Protein AF-A0A496SJF3-F1 (afdb_monomer)

Mean predicted aligned error: 3.98 Å

pLDDT: mean 92.36, std 6.61, range [63.0, 98.56]

Structure (mmCIF, N/CA/C/O backbone):
data_AF-A0A496SJF3-F1
#
_entry.id   AF-A0A496SJF3-F1
#
loop_
_atom_site.group_PDB
_atom_site.id
_atom_site.type_symbol
_atom_site.label_atom_id
_atom_site.label_alt_id
_atom_site.label_comp_id
_atom_site.label_asym_id
_atom_site.label_entity_id
_atom_site.label_seq_id
_atom_site.pdbx_PDB_ins_code
_atom_site.Cartn_x
_atom_site.Cartn_y
_atom_site.Cartn_z
_atom_site.occupancy
_atom_site.B_iso_or_equiv
_atom_site.auth_seq_id
_atom_site.auth_comp_id
_atom_site.auth_asym_id
_atom_site.auth_atom_id
_atom_site.pdbx_PDB_model_num
ATOM 1 N N . ALA A 1 1 ? -17.246 -11.024 10.934 1.00 63.00 1 ALA A N 1
ATOM 2 C CA . ALA A 1 1 ? -15.808 -10.735 11.078 1.00 63.00 1 ALA A CA 1
ATOM 3 C C . ALA A 1 1 ? -15.610 -10.099 12.438 1.00 63.00 1 ALA A C 1
ATOM 5 O O . ALA A 1 1 ? -16.263 -9.099 12.709 1.00 63.00 1 ALA A O 1
ATOM 6 N N . ASP A 1 2 ? -14.775 -10.689 13.286 1.00 81.56 2 ASP A N 1
ATOM 7 C CA . ASP A 1 2 ? -14.567 -10.218 14.661 1.00 81.56 2 ASP A CA 1
ATOM 8 C C . ASP A 1 2 ? -13.699 -8.959 14.719 1.00 81.56 2 ASP A C 1
ATOM 10 O O . ASP A 1 2 ? -13.866 -8.131 15.614 1.00 81.56 2 ASP A O 1
ATOM 14 N N . PHE A 1 3 ? -12.816 -8.783 13.731 1.00 83.94 3 PHE A N 1
ATOM 15 C CA .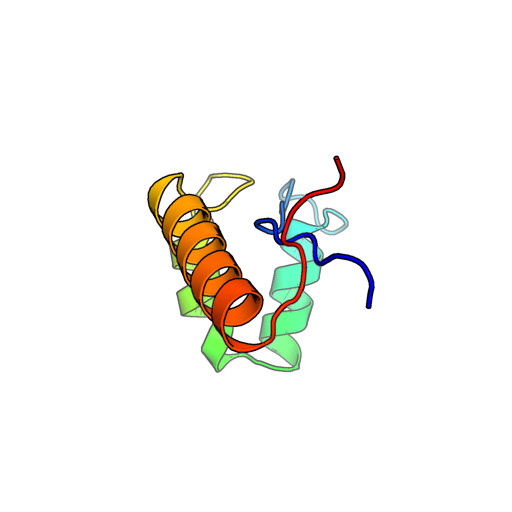 PHE A 1 3 ? -12.036 -7.570 13.523 1.00 83.94 3 PHE A CA 1
ATOM 16 C C . PHE A 1 3 ? -11.598 -7.405 12.056 1.00 83.94 3 PHE A C 1
ATOM 18 O O . PHE A 1 3 ? -11.612 -8.364 11.281 1.00 83.94 3 PHE A O 1
ATOM 25 N N . ILE A 1 4 ? -11.195 -6.190 11.674 1.00 85.62 4 ILE A N 1
ATOM 26 C CA . ILE A 1 4 ? -10.592 -5.863 10.371 1.00 85.62 4 ILE A CA 1
ATOM 27 C C . ILE A 1 4 ? -9.236 -5.193 10.598 1.00 85.62 4 ILE A C 1
ATOM 29 O O . ILE A 1 4 ? -9.139 -4.246 11.376 1.00 85.62 4 ILE A O 1
ATOM 33 N N . PHE A 1 5 ? -8.207 -5.650 9.876 1.00 85.12 5 PHE A N 1
ATOM 34 C CA . PHE A 1 5 ? -6.897 -5.004 9.830 1.00 85.12 5 PHE A CA 1
ATOM 35 C C . PHE A 1 5 ? -6.705 -4.309 8.484 1.00 85.12 5 PHE A C 1
ATOM 37 O O . PHE A 1 5 ? -6.850 -4.933 7.432 1.00 85.12 5 PHE A O 1
ATOM 44 N N . VAL A 1 6 ? -6.376 -3.020 8.517 1.00 88.62 6 VAL A N 1
ATOM 45 C CA . VAL A 1 6 ? -6.114 -2.239 7.307 1.00 88.62 6 VAL A CA 1
ATOM 46 C C . VAL A 1 6 ? -4.707 -1.673 7.370 1.00 88.62 6 VAL A C 1
ATOM 48 O O . VAL A 1 6 ? -4.314 -1.076 8.367 1.00 88.62 6 VAL A O 1
ATOM 51 N N . GLY A 1 7 ? -3.957 -1.852 6.286 1.00 87.19 7 GLY A N 1
ATOM 52 C CA . GLY A 1 7 ? -2.596 -1.355 6.155 1.00 87.19 7 GLY A CA 1
ATOM 53 C C . GLY A 1 7 ? -2.290 -0.927 4.726 1.00 87.19 7 GLY A C 1
ATOM 54 O O . GLY A 1 7 ? -2.912 -1.390 3.768 1.00 87.19 7 GLY A O 1
ATOM 55 N N . GLY A 1 8 ? -1.325 -0.020 4.588 1.00 88.56 8 GLY A N 1
ATOM 56 C CA . GLY A 1 8 ? -0.773 0.336 3.287 1.00 88.56 8 GLY A CA 1
ATOM 57 C C . GLY A 1 8 ? 0.049 -0.821 2.722 1.00 88.56 8 GLY A C 1
ATOM 58 O O . GLY A 1 8 ? 0.858 -1.415 3.432 1.00 88.56 8 GLY A O 1
ATOM 59 N N . LEU A 1 9 ? -0.139 -1.124 1.438 1.00 91.69 9 LEU A N 1
ATOM 60 C CA . LEU A 1 9 ? 0.699 -2.093 0.736 1.00 91.69 9 LEU A CA 1
ATOM 61 C C . LEU A 1 9 ? 2.143 -1.573 0.659 1.00 91.69 9 LEU A C 1
ATOM 63 O O . LEU A 1 9 ? 2.375 -0.391 0.407 1.00 91.69 9 LEU A O 1
ATOM 67 N N . THR A 1 10 ? 3.118 -2.453 0.862 1.00 93.69 10 THR A N 1
ATOM 68 C CA . THR A 1 10 ? 4.538 -2.146 0.677 1.00 93.69 10 THR A CA 1
ATOM 69 C C . THR A 1 10 ? 5.027 -2.763 -0.630 1.00 93.69 10 THR A C 1
ATOM 71 O O . THR A 1 10 ? 4.826 -3.943 -0.904 1.00 93.69 10 THR A O 1
ATOM 74 N N . LEU A 1 11 ? 5.650 -1.942 -1.472 1.00 95.00 11 LEU A N 1
ATOM 75 C CA . LEU A 1 11 ? 6.162 -2.322 -2.783 1.00 95.00 11 LEU A CA 1
ATOM 76 C C . LEU A 1 11 ? 7.665 -2.061 -2.819 1.00 95.00 11 LEU A C 1
ATOM 78 O O . LEU A 1 11 ? 8.107 -0.919 -2.917 1.00 95.00 11 LEU A O 1
ATOM 82 N N . PHE A 1 12 ? 8.457 -3.122 -2.746 1.00 94.25 12 PHE A N 1
ATOM 83 C CA . PHE A 1 12 ? 9.910 -3.053 -2.675 1.00 94.25 12 PHE A CA 1
ATOM 84 C C . PHE A 1 12 ? 10.580 -3.269 -4.038 1.00 94.25 12 PHE A C 1
ATOM 86 O O . PHE A 1 12 ? 10.042 -3.956 -4.908 1.00 94.25 12 PHE A O 1
ATOM 93 N N . GLY A 1 13 ? 11.779 -2.697 -4.178 1.00 93.00 13 GLY A N 1
ATOM 94 C CA . GLY A 1 13 ? 12.720 -3.030 -5.241 1.00 93.00 13 GLY A CA 1
ATOM 95 C C . GLY A 1 13 ? 12.469 -2.365 -6.599 1.00 93.00 13 GLY A C 1
ATOM 96 O O . GLY A 1 13 ? 11.516 -1.608 -6.797 1.00 93.00 13 GLY A O 1
ATOM 97 N N . LYS A 1 14 ? 13.397 -2.603 -7.527 1.00 92.00 14 LYS A N 1
ATOM 98 C CA . LYS A 1 14 ? 13.391 -2.104 -8.919 1.00 92.00 14 LYS A CA 1
ATOM 99 C C . LYS A 1 14 ? 13.830 -3.169 -9.932 1.00 92.00 14 LYS A C 1
ATOM 101 O O . LYS A 1 14 ? 13.734 -2.931 -11.133 1.00 92.00 14 LYS A O 1
ATOM 106 N N . GLY A 1 15 ? 14.326 -4.312 -9.465 1.00 95.38 15 GLY A N 1
ATOM 107 C CA . GLY A 1 15 ? 14.666 -5.457 -10.289 1.00 95.38 15 GLY A CA 1
ATOM 108 C C . GLY A 1 15 ? 13.430 -6.044 -10.975 1.00 95.38 15 GLY A C 1
ATOM 109 O O . GLY A 1 15 ? 12.307 -5.884 -10.497 1.00 95.38 15 GLY A O 1
ATOM 110 N N . PRO A 1 16 ? 13.609 -6.748 -12.103 1.00 94.69 16 PRO A N 1
ATOM 111 C CA . PRO A 1 16 ? 12.501 -7.221 -12.934 1.00 94.69 16 PRO A CA 1
ATOM 112 C C . PRO A 1 16 ? 11.573 -8.230 -12.241 1.00 94.69 16 PRO A C 1
ATOM 114 O O . PRO A 1 16 ? 10.437 -8.392 -12.700 1.00 94.69 16 PRO A O 1
ATOM 117 N N . ALA A 1 17 ? 12.058 -8.880 -11.177 1.00 95.62 17 ALA A N 1
ATOM 118 C CA . ALA A 1 17 ? 11.335 -9.831 -10.336 1.00 95.62 17 ALA A CA 1
ATOM 119 C C . ALA A 1 17 ? 10.921 -9.251 -8.967 1.00 95.62 17 ALA A C 1
ATOM 121 O O . ALA A 1 17 ? 10.271 -9.941 -8.186 1.00 95.62 17 ALA A O 1
ATOM 122 N N . ASP A 1 18 ? 11.264 -7.993 -8.671 1.00 96.06 18 ASP A N 1
ATOM 123 C CA . ASP A 1 18 ? 10.877 -7.354 -7.415 1.00 96.06 18 ASP A CA 1
ATOM 124 C C . ASP A 1 18 ? 9.379 -7.027 -7.411 1.00 96.06 18 ASP A C 1
ATOM 126 O O . ASP A 1 18 ? 8.784 -6.699 -8.446 1.00 96.06 18 ASP A O 1
ATOM 130 N N . CYS A 1 19 ? 8.754 -7.054 -6.232 1.00 95.62 19 CYS A N 1
ATOM 131 C CA . CYS A 1 19 ? 7.304 -6.911 -6.125 1.00 95.62 19 CYS A CA 1
ATOM 132 C C . CYS A 1 19 ? 6.788 -5.562 -6.652 1.00 95.62 19 CYS A C 1
ATOM 134 O O . CYS A 1 19 ? 5.730 -5.536 -7.278 1.00 95.62 19 CYS A O 1
ATOM 136 N N . LYS A 1 20 ? 7.536 -4.455 -6.508 1.00 95.88 20 LYS A N 1
ATOM 137 C CA . LYS A 1 20 ? 7.144 -3.157 -7.090 1.00 95.88 20 LYS A CA 1
ATOM 138 C C . LYS A 1 20 ? 7.119 -3.192 -8.619 1.00 95.88 20 LYS A C 1
ATOM 140 O O . LYS A 1 20 ? 6.191 -2.659 -9.224 1.00 95.88 20 LYS A O 1
ATOM 145 N N . ALA A 1 21 ? 8.108 -3.832 -9.243 1.00 96.19 21 ALA A N 1
ATOM 146 C CA . ALA A 1 21 ? 8.181 -3.949 -10.696 1.00 96.19 21 ALA A CA 1
ATOM 147 C C . ALA A 1 21 ? 7.073 -4.863 -11.240 1.00 96.19 21 ALA A C 1
ATOM 149 O O . ALA A 1 21 ? 6.403 -4.513 -12.211 1.00 96.19 21 ALA A O 1
ATOM 150 N N . LEU A 1 22 ? 6.837 -6.004 -10.587 1.00 97.31 22 LEU A N 1
ATOM 151 C CA . LEU A 1 22 ? 5.760 -6.926 -10.953 1.00 97.31 22 LEU A CA 1
ATOM 152 C C . LEU A 1 22 ? 4.377 -6.285 -10.782 1.00 97.31 22 LEU A C 1
ATOM 154 O O . LEU A 1 22 ? 3.521 -6.433 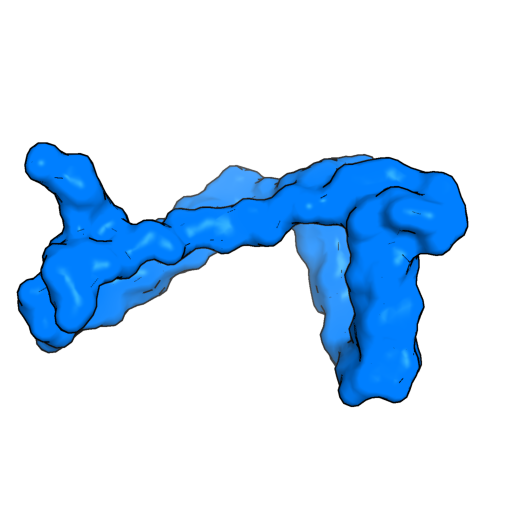-11.653 1.00 97.31 22 LEU A O 1
ATOM 158 N N . TYR A 1 23 ? 4.174 -5.519 -9.709 1.00 96.88 23 TYR A N 1
ATOM 159 C CA . TYR A 1 23 ? 2.918 -4.817 -9.466 1.00 96.88 23 TYR A CA 1
ATOM 160 C C . TYR A 1 23 ? 2.631 -3.755 -10.535 1.00 96.88 23 TYR A C 1
ATOM 162 O O . TYR A 1 23 ? 1.508 -3.659 -11.024 1.00 96.88 23 TYR A O 1
ATOM 170 N N . TYR A 1 24 ? 3.640 -2.994 -10.969 1.00 96.56 24 TYR A N 1
ATO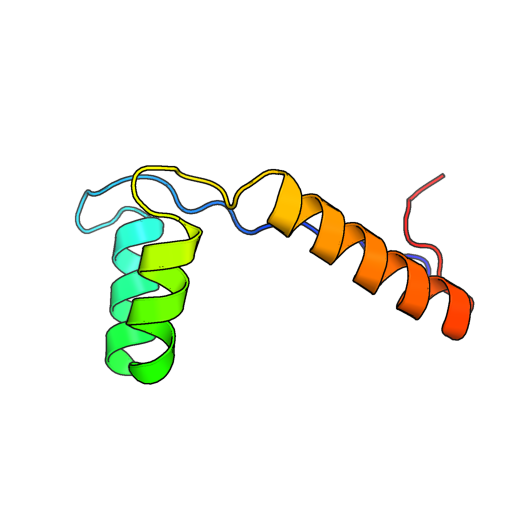M 171 C CA . TYR A 1 24 ? 3.462 -2.047 -12.072 1.00 96.56 24 TYR A CA 1
ATOM 172 C C . TYR A 1 24 ? 3.186 -2.732 -13.409 1.00 96.56 24 TYR A C 1
ATOM 174 O O . TYR A 1 24 ? 2.288 -2.279 -14.107 1.00 96.56 24 TYR A O 1
ATOM 182 N N . LYS A 1 25 ? 3.840 -3.857 -13.726 1.00 97.62 25 LYS A N 1
ATOM 183 C CA . LYS A 1 25 ? 3.501 -4.655 -14.921 1.00 97.62 25 LYS A CA 1
ATOM 184 C C . LYS A 1 25 ?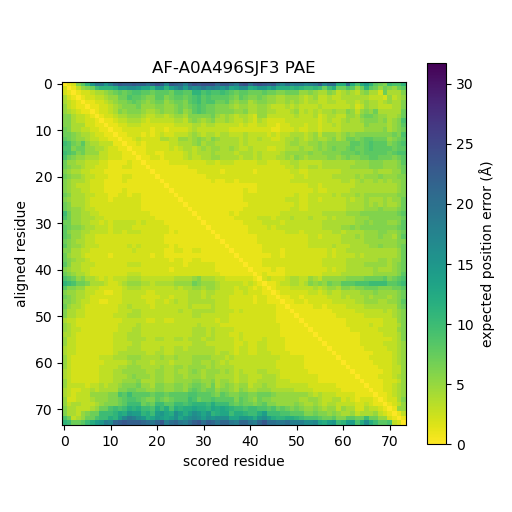 2.053 -5.151 -14.891 1.00 97.62 25 LYS A C 1
ATOM 186 O O . LYS A 1 25 ? 1.375 -5.153 -15.914 1.00 97.62 25 LYS A O 1
ATOM 191 N N . PHE A 1 26 ? 1.573 -5.570 -13.718 1.00 97.81 26 PHE A N 1
ATOM 192 C CA . PHE A 1 26 ? 0.173 -5.944 -13.524 1.00 97.81 26 PHE A CA 1
ATOM 193 C C . PHE A 1 26 ? -0.764 -4.761 -13.810 1.00 97.81 26 PHE A C 1
ATOM 195 O O . PHE A 1 26 ? -1.708 -4.914 -14.585 1.00 97.81 26 PHE A O 1
ATOM 202 N N . LEU A 1 27 ? -0.482 -3.579 -13.249 1.00 98.00 27 LEU A N 1
ATOM 203 C CA . LEU A 1 27 ? -1.278 -2.379 -13.518 1.00 98.00 27 LEU A CA 1
ATOM 204 C C . LEU A 1 27 ? -1.238 -1.995 -14.999 1.00 98.00 27 LEU A C 1
ATOM 206 O O . LEU A 1 27 ? -2.281 -1.766 -15.586 1.00 98.00 27 LEU A O 1
ATOM 210 N N . GLU A 1 28 ? -0.068 -1.985 -15.629 1.00 98.25 28 GLU A N 1
ATOM 211 C CA . GLU A 1 28 ? 0.081 -1.652 -17.051 1.00 98.25 28 GLU A CA 1
ATOM 212 C C . GLU A 1 28 ? -0.737 -2.583 -17.957 1.00 98.25 28 GLU A C 1
ATOM 214 O O . GLU A 1 28 ? -1.285 -2.131 -18.959 1.00 98.25 28 GLU A O 1
ATOM 219 N N . LYS A 1 29 ? -0.861 -3.866 -17.591 1.00 98.50 29 LYS A N 1
ATOM 220 C CA . LYS A 1 29 ? -1.609 -4.857 -18.372 1.00 98.50 29 LYS A CA 1
ATOM 221 C C . LYS A 1 29 ? -3.124 -4.797 -18.161 1.00 98.50 29 LYS A C 1
ATOM 223 O O . LYS A 1 29 ? -3.860 -4.985 -19.125 1.00 98.50 29 LYS A O 1
ATOM 228 N N . TYR A 1 30 ? -3.585 -4.612 -16.924 1.00 98.56 30 TYR A N 1
ATOM 229 C CA . TYR A 1 30 ? -5.002 -4.798 -16.575 1.00 98.56 30 TYR A CA 1
ATOM 230 C C . TYR A 1 30 ? -5.719 -3.515 -16.132 1.00 98.56 30 TYR A C 1
ATOM 232 O O . TYR A 1 30 ? -6.935 -3.439 -16.267 1.00 98.56 30 TYR A O 1
ATOM 240 N N . HIS A 1 31 ? -4.983 -2.523 -15.623 1.00 98.00 31 HIS A N 1
ATOM 241 C CA . HIS A 1 31 ? -5.510 -1.266 -15.072 1.00 98.00 31 HIS A CA 1
ATOM 242 C C . HIS A 1 31 ? -4.588 -0.070 -15.395 1.00 98.00 31 HIS A C 1
ATOM 244 O O . HIS A 1 31 ? -4.054 0.575 -14.477 1.00 98.00 31 HIS A O 1
ATOM 250 N N . PRO A 1 32 ? -4.313 0.207 -16.684 1.00 98.06 32 PRO A N 1
ATOM 251 C CA . PRO A 1 32 ? -3.330 1.214 -17.090 1.00 98.06 32 PRO A CA 1
ATOM 252 C C . PRO A 1 32 ? -3.650 2.619 -16.552 1.00 98.06 32 PRO A C 1
ATOM 254 O O . PRO A 1 32 ? -2.739 3.397 -16.263 1.00 98.06 32 PRO A O 1
ATOM 257 N N . GLU A 1 33 ? -4.926 2.930 -16.325 1.00 98.25 33 GLU A N 1
ATOM 258 C CA . GLU A 1 33 ? -5.408 4.178 -15.732 1.00 98.25 33 GLU A CA 1
ATOM 259 C C . GLU A 1 33 ? -4.911 4.407 -14.294 1.00 98.25 33 GLU A C 1
ATOM 261 O O . GLU A 1 33 ? -4.805 5.548 -13.837 1.00 98.25 33 GLU A O 1
ATOM 266 N N . LEU A 1 34 ? -4.561 3.338 -13.573 1.00 97.75 34 LEU A N 1
ATOM 267 C CA . LEU A 1 34 ? -4.045 3.419 -12.206 1.00 97.75 34 LEU A CA 1
ATOM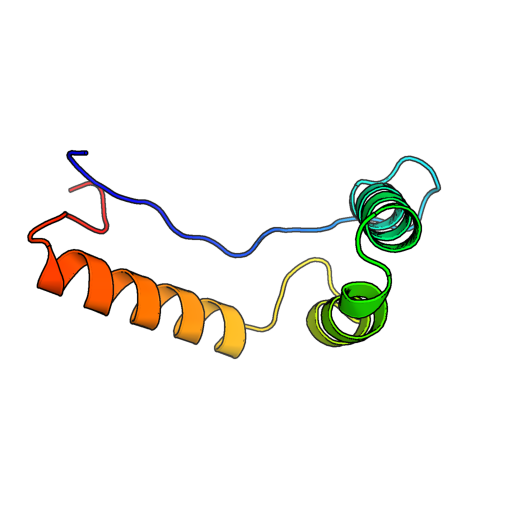 268 C C . LEU A 1 34 ? -2.535 3.664 -12.156 1.00 97.75 34 LEU A C 1
ATOM 270 O O . LEU A 1 34 ? -2.021 4.106 -11.124 1.00 97.75 34 LEU A O 1
ATOM 274 N N . VAL A 1 35 ? -1.807 3.432 -13.250 1.00 97.31 35 VAL A N 1
ATOM 275 C CA . VAL A 1 35 ? -0.342 3.549 -13.281 1.00 97.31 35 VAL A CA 1
ATOM 276 C C . VAL A 1 35 ? 0.142 4.938 -12.835 1.00 97.31 35 VAL A C 1
ATOM 278 O O . VAL A 1 35 ? 1.007 4.991 -11.953 1.00 97.31 35 VAL A O 1
ATOM 281 N N . PRO A 1 36 ? -0.403 6.070 -13.332 1.00 97.88 36 PRO A N 1
ATOM 282 C CA . PRO A 1 36 ? 0.031 7.397 -12.889 1.00 97.88 36 PRO A CA 1
ATOM 283 C C . PRO A 1 36 ? -0.215 7.627 -11.393 1.00 97.88 36 PRO A C 1
ATOM 285 O O . PRO A 1 36 ? 0.650 8.148 -10.685 1.00 97.88 36 PRO A O 1
ATOM 288 N N . LYS A 1 37 ? -1.370 7.175 -10.887 1.00 96.75 37 LYS A N 1
ATOM 289 C CA . LYS A 1 37 ? -1.746 7.294 -9.473 1.00 96.75 37 LYS A CA 1
ATOM 290 C C . LYS A 1 37 ? -0.774 6.535 -8.576 1.00 96.75 37 LYS A C 1
ATOM 292 O O . LYS A 1 37 ? -0.279 7.096 -7.603 1.00 96.75 37 LYS A O 1
ATOM 297 N N . TYR A 1 38 ? -0.462 5.285 -8.911 1.00 95.62 38 TYR A N 1
ATOM 298 C CA . TYR A 1 38 ? 0.435 4.461 -8.102 1.00 95.62 38 TYR A CA 1
ATOM 299 C C . TYR A 1 38 ? 1.897 4.910 -8.209 1.00 95.62 38 TYR A C 1
ATOM 301 O O . TYR A 1 38 ? 2.593 4.949 -7.193 1.00 95.62 38 TYR A O 1
ATOM 309 N N . LYS A 1 39 ? 2.354 5.360 -9.387 1.00 94.88 39 LYS A N 1
ATOM 310 C CA . LYS A 1 39 ? 3.674 5.999 -9.521 1.00 94.88 39 LYS A CA 1
ATOM 311 C C . LYS A 1 39 ? 3.788 7.245 -8.635 1.00 94.88 39 LYS A C 1
ATOM 313 O O . LYS A 1 39 ? 4.809 7.411 -7.968 1.00 94.88 39 LYS A O 1
ATOM 318 N N . SER A 1 40 ? 2.740 8.069 -8.563 1.00 94.94 40 SER A N 1
ATOM 319 C CA . SER A 1 40 ? 2.688 9.239 -7.673 1.00 94.94 40 SER A CA 1
ATOM 320 C C . SER A 1 40 ? 2.628 8.864 -6.188 1.00 94.94 40 SER A C 1
ATOM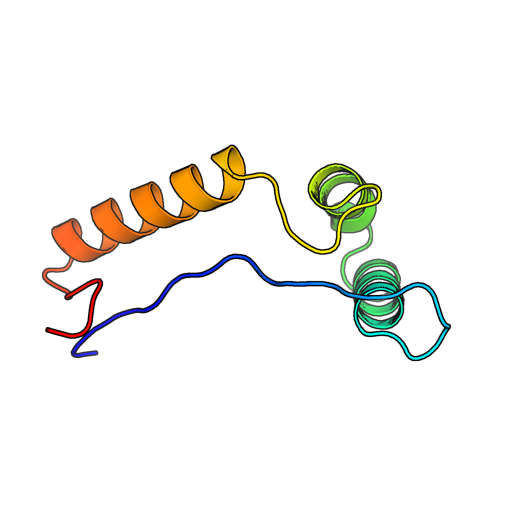 322 O O . SER A 1 40 ? 3.263 9.528 -5.370 1.00 94.94 40 SER A O 1
ATOM 324 N N . LEU A 1 41 ? 1.915 7.786 -5.843 1.00 95.00 41 LEU A N 1
ATOM 325 C CA . LEU A 1 41 ? 1.741 7.323 -4.465 1.00 95.00 41 LEU A CA 1
ATOM 326 C C . LEU A 1 41 ? 3.038 6.784 -3.848 1.00 95.00 41 LEU A C 1
ATOM 328 O O . LEU A 1 41 ? 3.337 7.085 -2.696 1.00 95.00 41 LEU A O 1
ATOM 332 N N . TYR A 1 42 ? 3.808 5.997 -4.605 1.00 94.00 42 TYR A N 1
ATOM 333 C CA . TYR A 1 42 ? 5.027 5.359 -4.097 1.00 94.00 42 TYR A CA 1
ATOM 334 C C . TYR A 1 42 ? 6.300 6.131 -4.445 1.00 94.00 42 TYR A C 1
ATOM 336 O O . TYR A 1 42 ? 7.276 6.048 -3.707 1.00 94.00 42 TYR A O 1
ATOM 344 N N . ARG A 1 43 ? 6.336 6.870 -5.563 1.00 89.50 43 ARG A N 1
ATOM 345 C CA . ARG A 1 43 ? 7.531 7.580 -6.062 1.00 89.50 43 ARG A CA 1
ATOM 346 C C . ARG A 1 43 ? 8.788 6.698 -5.941 1.00 89.50 43 ARG A C 1
ATOM 348 O O . ARG A 1 43 ? 8.819 5.572 -6.449 1.00 89.50 43 ARG A O 1
ATOM 355 N N . ILE A 1 44 ? 9.798 7.179 -5.217 1.00 89.38 44 ILE A N 1
ATOM 356 C CA . ILE A 1 44 ? 11.046 6.470 -4.910 1.00 89.38 44 ILE A CA 1
ATOM 357 C C . ILE A 1 44 ? 10.954 5.549 -3.682 1.00 89.38 44 ILE A C 1
ATOM 359 O O . ILE A 1 44 ? 11.835 4.717 -3.496 1.00 89.38 44 ILE A O 1
ATOM 363 N N . PHE A 1 45 ? 9.902 5.665 -2.874 1.00 92.38 45 PHE A N 1
ATOM 364 C CA . PHE A 1 45 ? 9.728 4.931 -1.625 1.00 92.38 45 PHE A CA 1
ATOM 365 C C . PHE A 1 45 ? 9.064 3.567 -1.832 1.00 92.38 45 PHE A C 1
ATOM 367 O O . PHE A 1 45 ? 8.448 3.279 -2.866 1.00 92.38 45 PHE A O 1
ATOM 374 N N . TRP A 1 46 ? 9.215 2.715 -0.821 1.00 91.56 46 TRP A N 1
ATOM 375 C CA . TRP A 1 46 ? 8.621 1.379 -0.763 1.00 91.56 46 TRP A CA 1
ATOM 376 C C . TRP A 1 46 ? 7.243 1.354 -0.095 1.00 91.56 46 TRP A C 1
ATOM 378 O O . TRP A 1 46 ? 6.564 0.334 -0.129 1.00 91.56 46 TRP A O 1
ATOM 388 N N . ALA A 1 47 ? 6.814 2.463 0.503 1.00 94.25 47 ALA A N 1
ATOM 389 C CA . ALA A 1 47 ? 5.529 2.595 1.175 1.00 94.25 47 ALA A CA 1
ATOM 390 C C . ALA A 1 47 ? 4.861 3.927 0.791 1.00 94.25 47 ALA A C 1
ATOM 392 O O . ALA A 1 47 ? 5.571 4.885 0.463 1.00 94.25 47 ALA A O 1
ATOM 393 N N . PRO A 1 48 ? 3.520 4.013 0.854 1.00 93.62 48 PRO A N 1
ATOM 394 C CA . PRO A 1 48 ? 2.798 5.278 0.766 1.00 93.62 48 PRO A CA 1
ATOM 395 C C . PRO A 1 48 ? 3.193 6.244 1.889 1.00 93.62 48 PRO A C 1
ATOM 397 O O . PRO A 1 48 ? 3.702 5.826 2.933 1.00 93.62 48 PRO A O 1
ATOM 400 N N . SER A 1 49 ? 2.904 7.535 1.712 1.00 93.44 49 SER A N 1
ATOM 401 C CA . SER A 1 49 ? 3.187 8.543 2.740 1.00 93.44 49 SER A CA 1
ATOM 402 C C . SER A 1 49 ? 2.438 8.266 4.052 1.00 93.44 49 SER A C 1
ATOM 404 O O . SER A 1 49 ? 1.431 7.549 4.080 1.00 93.44 49 SER A O 1
ATOM 406 N N . LYS A 1 50 ? 2.920 8.847 5.158 1.00 92.25 50 LYS A N 1
ATOM 407 C CA . LYS A 1 50 ? 2.268 8.711 6.470 1.00 92.25 50 LYS A CA 1
ATOM 408 C C . LYS A 1 50 ? 0.847 9.270 6.452 1.00 92.25 50 LYS A C 1
ATOM 410 O O . LYS A 1 50 ? -0.038 8.711 7.087 1.00 92.25 50 LYS A O 1
ATOM 415 N N . GLU A 1 51 ? 0.622 10.332 5.688 1.00 94.25 51 GLU A N 1
ATOM 416 C CA . GLU A 1 51 ? -0.679 10.975 5.517 1.00 94.25 51 GLU A CA 1
ATOM 417 C C . GLU A 1 51 ? -1.663 10.030 4.823 1.00 94.25 51 GLU A C 1
ATOM 419 O O . GLU A 1 51 ? -2.774 9.850 5.312 1.00 94.25 51 GLU A O 1
ATOM 424 N N . TYR A 1 52 ? -1.235 9.357 3.748 1.00 94.38 52 TYR A N 1
ATOM 425 C CA . TYR A 1 52 ? -2.059 8.353 3.071 1.00 94.38 52 TYR A CA 1
ATOM 426 C C . TYR A 1 52 ? -2.419 7.191 4.004 1.00 94.38 52 TYR A C 1
ATOM 428 O O . TYR A 1 52 ? -3.563 6.740 4.040 1.00 94.38 52 TYR A O 1
ATOM 436 N N . GLN A 1 53 ? -1.446 6.704 4.779 1.00 93.56 53 GLN A N 1
ATOM 437 C CA . GLN A 1 53 ? -1.674 5.619 5.736 1.00 93.56 53 GLN A CA 1
ATOM 438 C C . GLN A 1 53 ? -2.638 6.039 6.855 1.00 93.56 53 GLN A C 1
ATOM 440 O O . GLN A 1 53 ? -3.544 5.280 7.192 1.00 93.56 53 GLN A O 1
ATOM 445 N N . LYS A 1 54 ? -2.503 7.265 7.372 1.00 93.88 54 LYS A N 1
ATOM 446 C CA . LYS A 1 54 ? -3.415 7.835 8.370 1.00 93.88 54 LYS A CA 1
ATOM 447 C C . LYS A 1 54 ? -4.834 7.988 7.821 1.00 93.88 54 LYS A C 1
ATOM 449 O O . LYS A 1 54 ? -5.790 7.593 8.479 1.00 93.88 54 LYS A O 1
ATOM 454 N N . GLU A 1 55 ? -4.986 8.508 6.604 1.00 95.06 55 GLU A N 1
ATOM 455 C CA . GLU A 1 55 ? -6.295 8.632 5.956 1.00 95.06 55 GLU A CA 1
ATOM 456 C C . GLU A 1 55 ? -6.965 7.260 5.776 1.00 95.06 55 GLU A C 1
ATOM 458 O O . GLU A 1 55 ? -8.169 7.107 6.010 1.00 95.06 55 GLU A O 1
ATOM 463 N N . LEU A 1 56 ? -6.184 6.251 5.384 1.00 94.00 56 LEU A N 1
ATOM 464 C CA . LEU A 1 56 ? -6.649 4.877 5.247 1.00 94.00 56 LEU A CA 1
ATOM 465 C C . LEU A 1 56 ? -7.120 4.304 6.594 1.00 94.00 56 LEU A C 1
ATOM 467 O O . LEU A 1 56 ? -8.206 3.721 6.655 1.00 94.00 56 LEU A O 1
ATOM 471 N N . GLU A 1 57 ? -6.354 4.505 7.669 1.00 92.56 57 GLU A N 1
ATOM 472 C CA . GLU A 1 57 ? -6.737 4.093 9.025 1.00 92.56 57 GLU A CA 1
ATOM 473 C C . GLU A 1 57 ? -8.034 4.784 9.465 1.00 92.56 57 GLU A C 1
ATOM 475 O O . GLU A 1 57 ? -8.972 4.126 9.916 1.00 92.56 57 GLU A O 1
ATOM 480 N N . GLU A 1 58 ? -8.140 6.099 9.275 1.00 94.50 58 GLU A N 1
ATOM 481 C CA . GLU A 1 58 ? -9.319 6.872 9.663 1.00 94.50 58 GLU A CA 1
ATOM 482 C C . GLU A 1 58 ? -10.581 6.452 8.905 1.00 94.50 58 GLU A C 1
ATOM 484 O O . GLU A 1 58 ? -11.652 6.322 9.504 1.00 94.50 58 GLU A O 1
ATOM 489 N N . ARG A 1 59 ? -10.476 6.223 7.590 1.00 94.38 59 ARG A N 1
ATOM 490 C CA . ARG A 1 59 ? -11.589 5.705 6.776 1.00 94.38 59 ARG A CA 1
ATOM 491 C C . ARG A 1 59 ? -12.043 4.342 7.276 1.00 94.38 59 ARG A C 1
ATOM 493 O O . ARG A 1 59 ? -13.242 4.117 7.439 1.00 94.38 59 ARG A O 1
ATOM 500 N N . SER A 1 60 ? -11.087 3.466 7.555 1.00 92.81 60 SER A N 1
ATOM 501 C CA . SER A 1 60 ? -11.352 2.115 8.046 1.00 92.81 60 SER A CA 1
ATOM 502 C C . SER A 1 60 ? -12.011 2.143 9.419 1.00 92.81 60 SER A C 1
ATOM 504 O O . SER A 1 60 ? -13.015 1.464 9.621 1.00 92.81 60 SER A O 1
ATOM 506 N N . ARG A 1 61 ? -11.527 2.996 10.332 1.00 92.88 61 ARG A N 1
ATOM 507 C CA . ARG A 1 61 ? -12.135 3.224 11.648 1.00 92.88 61 ARG A CA 1
ATOM 508 C C . ARG A 1 61 ? -13.591 3.669 11.532 1.00 92.88 61 ARG A C 1
ATOM 510 O O . ARG A 1 61 ? -14.441 3.040 12.148 1.00 92.88 61 ARG A O 1
ATOM 517 N N . ARG A 1 62 ? -13.891 4.685 10.713 1.00 94.88 62 ARG A N 1
ATOM 518 C CA . ARG A 1 62 ? -15.272 5.179 10.529 1.00 94.88 62 ARG A CA 1
ATOM 519 C C . ARG A 1 62 ? -16.218 4.094 10.011 1.00 94.88 62 ARG A C 1
ATOM 521 O O . ARG A 1 62 ? -17.364 4.015 10.440 1.00 94.88 62 ARG A O 1
ATOM 528 N N . LEU A 1 63 ? -15.749 3.257 9.085 1.00 93.50 63 LEU A N 1
ATOM 529 C CA . LEU A 1 63 ? -16.537 2.133 8.573 1.00 93.50 63 LEU A CA 1
ATOM 530 C C . LEU A 1 63 ? -16.754 1.063 9.648 1.00 93.50 63 LEU A C 1
ATOM 532 O O . LEU A 1 63 ? -17.872 0.591 9.815 1.00 93.50 63 LEU A O 1
ATOM 536 N N . CYS A 1 64 ? -15.710 0.716 10.398 1.00 92.62 64 CYS A N 1
ATOM 537 C CA . CYS A 1 64 ? -15.799 -0.249 11.489 1.00 92.62 64 CYS A CA 1
ATOM 538 C C . CYS A 1 64 ? -16.785 0.212 12.575 1.00 92.62 64 CYS A C 1
ATOM 540 O O . CYS A 1 64 ? -17.662 -0.557 12.956 1.00 92.62 64 CYS A O 1
ATOM 542 N N . GLU A 1 65 ? -16.716 1.483 12.986 1.00 92.44 65 GLU A N 1
ATOM 543 C CA . GLU A 1 65 ? -17.663 2.107 13.923 1.00 92.44 65 GLU A CA 1
ATOM 544 C C . GLU A 1 65 ? -19.105 2.030 13.409 1.00 92.44 65 GLU A C 1
ATOM 546 O O . GLU A 1 65 ? -20.001 1.628 14.147 1.00 92.44 65 GLU A O 1
ATOM 551 N N . LYS A 1 66 ? -19.327 2.339 12.123 1.00 94.75 66 LYS A N 1
ATOM 552 C CA . LYS A 1 66 ? -20.656 2.277 11.496 1.00 94.75 66 LYS A CA 1
ATOM 553 C C . LYS A 1 66 ? -21.275 0.876 11.534 1.00 94.75 66 LYS A C 1
ATOM 555 O O . LYS A 1 66 ? -22.491 0.763 11.656 1.00 94.75 66 LYS A O 1
ATOM 560 N N . TYR A 1 67 ? -20.468 -0.173 11.392 1.00 93.31 67 TYR A N 1
ATOM 561 C CA . TYR A 1 67 ? -20.948 -1.558 11.317 1.00 93.31 67 TYR A CA 1
ATOM 562 C C . TYR A 1 67 ? -20.764 -2.351 12.619 1.00 93.31 67 TYR A C 1
ATOM 564 O O . TYR A 1 67 ? -21.046 -3.546 12.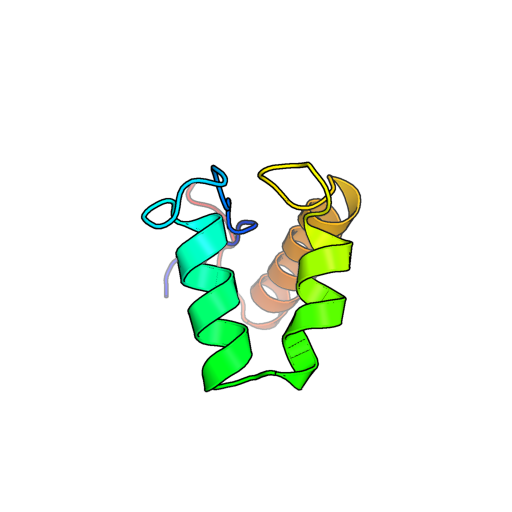637 1.00 93.31 67 TYR A O 1
ATOM 572 N N . GLY A 1 68 ? -20.293 -1.719 13.700 1.00 91.69 68 GLY A N 1
ATOM 573 C CA . GLY A 1 68 ? -20.046 -2.397 14.978 1.00 91.69 68 GLY A CA 1
ATOM 574 C C . GLY A 1 68 ? -18.929 -3.448 14.917 1.00 91.69 68 GLY A C 1
ATOM 575 O O . GLY A 1 68 ? -18.946 -4.411 15.680 1.00 91.69 68 GLY A O 1
ATOM 576 N N . ILE A 1 69 ? -17.970 -3.289 14.002 1.00 91.56 69 ILE A N 1
ATOM 577 C CA . ILE A 1 69 ? -16.842 -4.212 13.806 1.00 91.56 69 ILE A CA 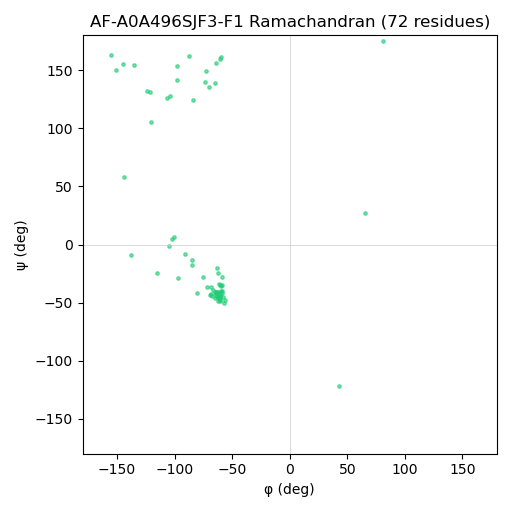1
ATOM 578 C C . ILE A 1 69 ? -15.617 -3.655 14.538 1.00 91.56 69 ILE A C 1
ATOM 580 O O . ILE A 1 69 ? -15.372 -2.449 14.516 1.00 91.56 69 ILE A O 1
ATOM 584 N N . LYS A 1 70 ? -14.805 -4.510 15.167 1.00 87.50 70 LYS A N 1
ATOM 585 C CA . LYS A 1 70 ? -13.542 -4.066 15.777 1.00 87.50 70 LYS A CA 1
ATOM 586 C C . LYS A 1 70 ? -12.504 -3.779 14.687 1.00 87.50 70 LYS A C 1
ATOM 588 O O . LYS A 1 70 ? -12.366 -4.523 13.724 1.00 87.50 70 LYS A O 1
ATOM 593 N N . ASN A 1 71 ? -11.723 -2.719 14.834 1.00 84.50 71 ASN A N 1
ATOM 594 C CA . ASN A 1 71 ? -10.638 -2.376 13.902 1.00 84.50 71 ASN A CA 1
ATOM 595 C C . ASN A 1 71 ? -9.244 -2.781 14.420 1.00 84.50 71 ASN A C 1
ATOM 597 O O . ASN A 1 71 ? -8.234 -2.393 13.835 1.00 84.50 71 ASN A O 1
ATOM 601 N N . ARG A 1 72 ? -9.182 -3.496 15.553 1.00 78.94 72 ARG A N 1
ATOM 602 C CA . ARG A 1 72 ? -7.962 -3.924 16.253 1.00 78.94 72 ARG A CA 1
ATOM 603 C C . ARG A 1 72 ? -8.236 -5.230 17.003 1.00 78.94 72 ARG A C 1
ATOM 605 O O . ARG A 1 72 ? -9.367 -5.459 17.435 1.00 78.94 72 ARG A O 1
ATOM 612 N N . ILE A 1 73 ? -7.204 -6.055 17.161 1.00 76.44 73 ILE A N 1
ATOM 613 C CA . ILE A 1 73 ? -7.214 -7.194 18.087 1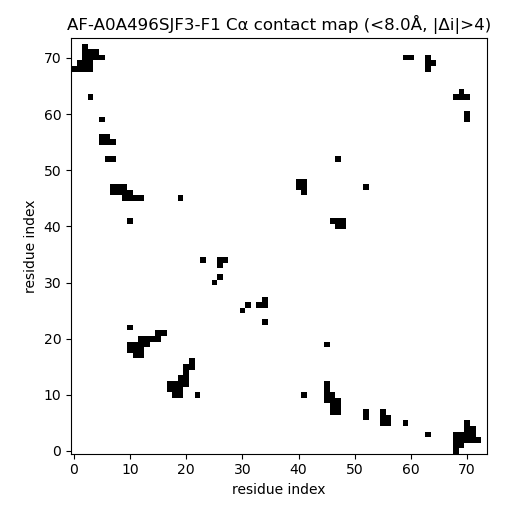.00 76.44 73 ILE A CA 1
ATOM 614 C C . ILE A 1 73 ? -6.840 -6.625 19.459 1.00 76.44 73 ILE A C 1
ATOM 616 O O . ILE A 1 73 ? -5.827 -5.931 19.561 1.00 76.44 73 ILE A O 1
ATOM 620 N N . ILE A 1 74 ? -7.694 -6.842 20.458 1.00 63.09 74 ILE A N 1
ATOM 621 C CA . ILE A 1 74 ? -7.443 -6.486 21.863 1.00 63.09 74 ILE A CA 1
ATOM 622 C C . ILE A 1 74 ? -7.018 -7.759 22.579 1.00 63.09 74 ILE A C 1
ATOM 624 O O . ILE A 1 74 ? -7.702 -8.781 22.332 1.00 63.09 74 ILE A O 1
#

Secondary structure (DSSP, 8-state):
--B----PPP----STTSHHHHHHHHHHHH-GGGHHHHHHHHTTSSS--HHHHHHHHHHHHHHHHHHT-BSS--

Solvent-accessible surface area (backbone atoms only — not comparable to full-atom values): 4367 Å² total; per-residue (Å²): 120,83,52,50,88,83,78,73,72,71,37,46,73,77,49,86,83,23,60,33,38,45,50,49,53,49,28,58,74,78,39,52,85,47,42,66,57,50,50,67,50,27,64,93,48,44,45,57,51,70,66,58,44,49,52,52,46,52,54,50,46,55,52,22,63,75,71,76,35,36,67,61,92,128

Radius of gyration: 15.09 Å; Cα contacts (8 Å, |Δi|>4): 71; chains: 1; bounding box: 36×22×40 Å

Sequence (74 aa):
ADFIFVGGLTLFGKGPADCKALYYKFLEKYHPELVPKYKSLYRIFWAPSKEYQKELEERSRRLCEKYGIKNRII

Foldseek 3Di:
DQEAEDFWQFFDDDDCPGRNNVVLVVCVPPPVVCNVVVCVQQVPHRTGDPVVGVVRLVVRVVVCVVVVHHHDDD